Protein AF-A0A7Y3X757-F1 (afdb_monomer_lite)

Structure (mmCIF, N/CA/C/O backbone):
data_AF-A0A7Y3X757-F1
#
_entry.id   AF-A0A7Y3X757-F1
#
loop_
_atom_site.group_PDB
_atom_site.id
_atom_site.type_symbol
_atom_site.label_atom_id
_atom_site.label_alt_id
_atom_site.label_comp_id
_atom_site.label_asym_id
_atom_site.label_entity_id
_atom_site.label_seq_id
_atom_site.pdbx_PDB_ins_code
_atom_site.Cartn_x
_atom_site.Cartn_y
_atom_site.Cartn_z
_atom_site.occupancy
_atom_site.B_iso_or_equiv
_atom_site.auth_seq_id
_atom_site.auth_comp_id
_atom_site.auth_asym_id
_atom_site.auth_atom_id
_atom_site.pdbx_PDB_model_num
ATOM 1 N N . MET A 1 1 ? -30.365 -3.958 25.145 1.00 38.91 1 MET A N 1
ATOM 2 C CA . MET A 1 1 ? -29.777 -3.504 23.865 1.00 38.91 1 MET A CA 1
ATOM 3 C C . MET A 1 1 ? -28.426 -4.182 23.706 1.00 38.91 1 MET A C 1
ATOM 5 O O . MET A 1 1 ? -27.459 -3.740 24.310 1.00 38.91 1 MET A O 1
ATOM 9 N N . ALA A 1 2 ? -28.374 -5.316 23.004 1.00 44.00 2 ALA A N 1
ATOM 10 C CA . ALA A 1 2 ? -27.118 -6.018 22.754 1.00 44.00 2 ALA A CA 1
ATOM 11 C C . ALA A 1 2 ? -26.381 -5.298 21.617 1.00 44.00 2 ALA A C 1
ATOM 13 O O . ALA A 1 2 ? -26.819 -5.328 20.470 1.00 44.00 2 ALA A O 1
ATOM 14 N N . SER A 1 3 ? -25.306 -4.595 21.967 1.00 49.69 3 SER A N 1
ATOM 15 C CA . SER A 1 3 ? -24.380 -3.996 21.011 1.00 49.69 3 SER A CA 1
ATOM 16 C C . SER A 1 3 ? -23.673 -5.127 20.263 1.00 49.69 3 SER A C 1
ATOM 18 O O . SER A 1 3 ? -22.823 -5.819 20.824 1.00 49.69 3 SER A O 1
ATOM 20 N N . SER A 1 4 ? -24.079 -5.376 19.018 1.00 52.97 4 SER A N 1
ATOM 21 C CA . SER A 1 4 ? -23.407 -6.317 18.125 1.00 52.97 4 SER A CA 1
ATOM 22 C C . SER A 1 4 ? -22.044 -5.751 17.740 1.00 52.97 4 SER A C 1
ATOM 24 O O . SER A 1 4 ? -21.915 -5.034 16.748 1.00 52.97 4 SER A O 1
ATOM 26 N N . SER A 1 5 ? -21.022 -6.074 18.531 1.00 55.66 5 SER A N 1
ATOM 27 C CA . SER A 1 5 ? -19.635 -5.876 18.128 1.00 55.66 5 SER A CA 1
ATOM 28 C C . SER A 1 5 ? -19.361 -6.801 16.945 1.00 55.66 5 SER A C 1
ATOM 30 O O . SER A 1 5 ? -19.220 -8.016 17.097 1.00 55.66 5 SER A O 1
ATOM 32 N N . ARG A 1 6 ? -19.378 -6.237 15.736 1.00 57.12 6 ARG A N 1
ATOM 33 C CA . ARG A 1 6 ? -18.928 -6.932 14.534 1.00 57.12 6 ARG A CA 1
ATOM 34 C C . ARG A 1 6 ? -17.417 -7.057 14.671 1.00 57.12 6 ARG A C 1
ATOM 36 O O . ARG A 1 6 ? -16.699 -6.111 14.369 1.00 57.12 6 ARG A O 1
ATOM 43 N N . PHE A 1 7 ? -16.940 -8.208 15.135 1.00 56.22 7 PHE A N 1
ATOM 44 C CA . PHE A 1 7 ? -15.562 -8.598 14.874 1.00 56.22 7 PHE A CA 1
ATOM 45 C C . PHE A 1 7 ? -15.423 -8.693 13.356 1.00 56.22 7 PHE A C 1
ATOM 47 O O . PHE A 1 7 ? -15.859 -9.656 12.726 1.00 56.22 7 PHE A O 1
ATOM 54 N N . THR A 1 8 ? -14.893 -7.637 12.749 1.00 59.16 8 THR A N 1
ATOM 55 C CA . THR A 1 8 ? -14.404 -7.681 11.382 1.00 59.16 8 THR A CA 1
ATOM 56 C C . THR A 1 8 ? -13.302 -8.721 11.369 1.00 59.16 8 THR A C 1
ATOM 58 O O . THR A 1 8 ? -12.254 -8.511 11.975 1.00 59.16 8 THR A O 1
ATOM 61 N N . MET A 1 9 ? -13.563 -9.858 10.724 1.00 56.16 9 MET A N 1
ATOM 62 C CA . MET A 1 9 ? -12.521 -10.785 10.299 1.00 56.16 9 MET A CA 1
ATOM 63 C C . MET A 1 9 ? -11.412 -9.945 9.675 1.00 56.16 9 MET A C 1
ATOM 65 O O . MET A 1 9 ? -11.652 -9.280 8.663 1.00 56.16 9 MET A O 1
ATOM 69 N N . SER A 1 10 ? -10.250 -9.914 10.321 1.00 61.34 10 SER A N 1
ATOM 70 C CA . SER A 1 10 ? -9.038 -9.270 9.834 1.00 61.34 10 SER A CA 1
ATOM 71 C C . SER A 1 10 ? -8.635 -9.980 8.545 1.00 61.34 10 SER A C 1
ATOM 73 O O . SER A 1 10 ? -7.882 -10.950 8.542 1.00 61.34 10 SER A O 1
ATOM 75 N N . ARG A 1 11 ? -9.243 -9.554 7.434 1.00 68.00 11 ARG A N 1
ATOM 76 C CA . ARG A 1 11 ? -8.929 -10.033 6.095 1.00 68.00 11 ARG A CA 1
ATOM 77 C C . ARG A 1 11 ? -7.511 -9.580 5.797 1.00 68.00 11 ARG A C 1
ATOM 79 O O . ARG A 1 11 ? -7.286 -8.398 5.575 1.00 68.00 11 ARG A O 1
ATOM 86 N N . LEU A 1 12 ? -6.587 -10.531 5.820 1.00 77.75 12 LEU A N 1
ATOM 87 C CA . LEU A 1 12 ? -5.242 -10.344 5.300 1.00 77.75 12 LEU A CA 1
ATOM 88 C C . LEU A 1 12 ? -5.348 -10.029 3.802 1.00 77.75 12 LEU A C 1
ATOM 90 O O . LEU A 1 12 ? -6.026 -10.741 3.058 1.00 77.75 12 LEU A O 1
ATOM 94 N N . ILE A 1 13 ? -4.719 -8.938 3.379 1.00 83.38 13 ILE A N 1
ATOM 95 C CA . ILE A 1 13 ? -4.707 -8.455 1.998 1.00 83.38 13 ILE A CA 1
ATOM 96 C C . ILE A 1 13 ? -3.322 -8.741 1.434 1.00 83.38 13 ILE A C 1
ATOM 98 O O . ILE A 1 13 ? -2.341 -8.151 1.868 1.00 83.38 13 ILE A O 1
ATOM 102 N N . ALA A 1 14 ? -3.220 -9.640 0.462 1.00 85.69 14 ALA A N 1
ATOM 103 C CA . ALA A 1 14 ? -1.965 -9.875 -0.242 1.00 85.69 14 ALA A CA 1
ATOM 104 C C . ALA A 1 14 ? -1.806 -8.863 -1.390 1.00 85.69 14 ALA A C 1
ATOM 106 O O . ALA A 1 14 ? -2.642 -8.810 -2.293 1.00 85.69 14 ALA A O 1
ATOM 107 N N . CYS A 1 15 ? -0.728 -8.079 -1.375 1.00 84.75 15 CYS A N 1
ATOM 108 C CA . CYS A 1 15 ? -0.360 -7.145 -2.437 1.00 84.75 15 CYS A CA 1
ATOM 109 C C . CYS A 1 15 ? 0.918 -7.620 -3.137 1.00 84.75 15 CYS A C 1
ATOM 111 O O . CYS A 1 15 ? 1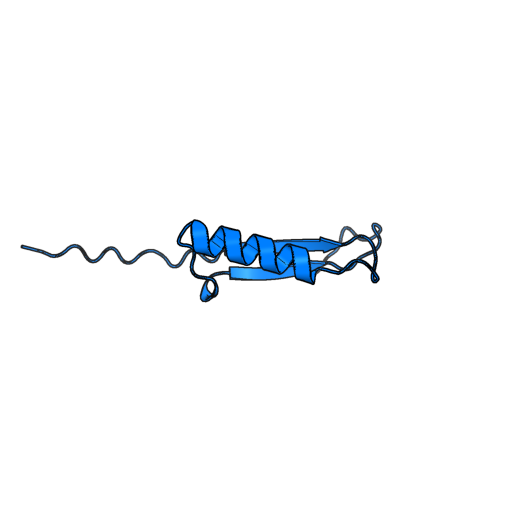.987 -7.652 -2.532 1.00 84.75 15 CYS A O 1
ATOM 113 N N . TYR A 1 16 ? 0.816 -7.960 -4.423 1.00 84.88 16 TYR A N 1
ATOM 114 C CA . TYR A 1 16 ? 1.944 -8.396 -5.248 1.00 84.88 16 TYR A CA 1
ATOM 115 C C . TYR A 1 16 ? 2.411 -7.267 -6.174 1.00 84.88 16 TYR A C 1
ATOM 117 O O . TYR A 1 16 ? 1.615 -6.709 -6.930 1.00 84.88 16 TYR A O 1
ATOM 125 N N . LEU A 1 17 ? 3.703 -6.944 -6.126 1.00 81.25 17 LEU A N 1
ATOM 126 C CA . LEU A 1 17 ? 4.355 -5.952 -6.979 1.00 81.25 17 LEU A CA 1
ATOM 127 C C . LEU A 1 17 ? 5.439 -6.629 -7.791 1.00 81.25 17 LEU A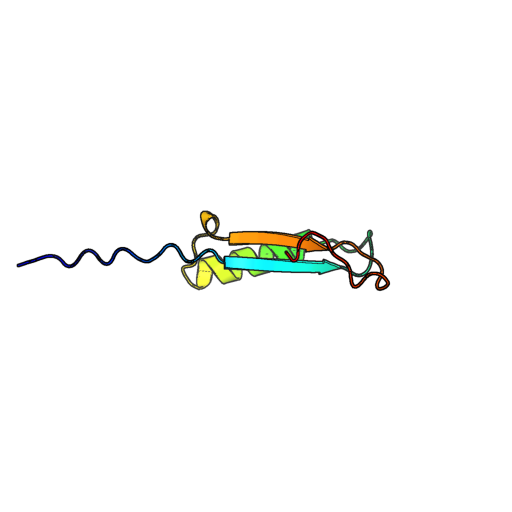 C 1
ATOM 129 O O . LEU A 1 17 ? 6.265 -7.350 -7.240 1.00 81.25 17 LEU A O 1
ATOM 133 N N . ARG A 1 18 ? 5.486 -6.329 -9.088 1.00 76.06 18 ARG A N 1
ATOM 134 C CA . ARG A 1 18 ? 6.501 -6.860 -9.993 1.00 76.06 18 ARG A CA 1
ATOM 135 C C . ARG A 1 18 ? 7.095 -5.763 -10.861 1.00 76.06 18 ARG A C 1
ATOM 137 O O . ARG A 1 18 ? 6.361 -5.007 -11.494 1.00 76.06 18 ARG A O 1
ATOM 144 N N . VAL A 1 19 ? 8.423 -5.733 -10.958 1.00 74.06 19 VAL A N 1
ATOM 145 C CA . VAL A 1 19 ? 9.146 -4.887 -11.919 1.00 74.06 19 VAL A CA 1
ATOM 146 C C . VAL A 1 19 ? 10.051 -5.720 -12.817 1.00 74.06 19 VAL A C 1
ATOM 148 O O . VAL A 1 19 ? 10.758 -6.617 -12.370 1.00 74.06 19 VAL A O 1
ATOM 151 N N . SER A 1 20 ? 10.043 -5.398 -14.110 1.00 65.69 20 SER A N 1
ATOM 152 C CA . SER A 1 20 ? 10.815 -6.101 -15.142 1.00 65.69 20 SER A CA 1
ATOM 153 C C . SER A 1 20 ? 12.312 -5.775 -15.144 1.00 65.69 20 SER A C 1
ATOM 155 O O . SER A 1 20 ? 13.093 -6.491 -15.766 1.00 65.69 20 SER A O 1
ATOM 157 N N . SER A 1 21 ? 12.731 -4.699 -14.471 1.00 62.72 21 SER A N 1
ATOM 158 C CA . SER A 1 21 ? 14.129 -4.275 -14.397 1.00 62.72 21 SER A CA 1
ATOM 159 C C . SER A 1 21 ? 14.529 -3.915 -12.970 1.00 62.72 21 SER A C 1
ATOM 161 O O . SER A 1 21 ? 13.810 -3.200 -12.276 1.00 62.72 21 SER A O 1
ATOM 163 N N . ARG A 1 22 ? 15.745 -4.316 -12.576 1.00 59.66 22 ARG A N 1
ATOM 164 C CA . ARG A 1 22 ? 16.387 -3.944 -11.300 1.00 59.66 22 ARG A CA 1
ATOM 165 C C . ARG A 1 22 ? 16.544 -2.430 -11.110 1.00 59.66 22 ARG A C 1
ATOM 167 O O . ARG A 1 22 ? 16.742 -1.983 -9.987 1.00 59.66 22 ARG A O 1
ATOM 174 N N . THR A 1 23 ? 16.488 -1.656 -12.194 1.00 59.31 23 THR A N 1
ATOM 175 C C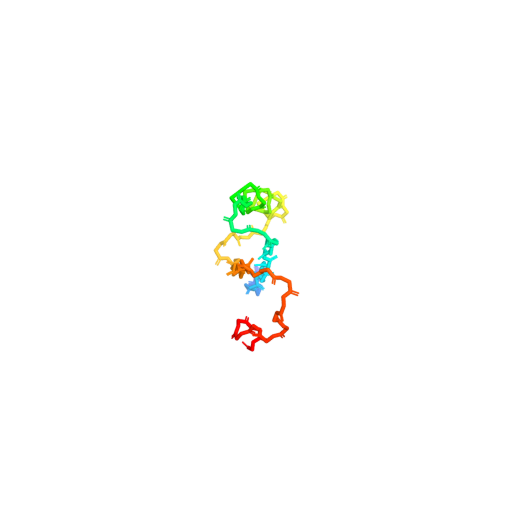A . THR A 1 23 ? 16.592 -0.189 -12.173 1.00 59.31 23 THR A CA 1
ATOM 176 C C . THR A 1 23 ? 15.242 0.522 -12.057 1.00 59.31 23 THR A C 1
ATOM 178 O O . THR A 1 23 ? 15.216 1.723 -11.793 1.00 59.31 23 THR A O 1
ATOM 181 N N . GLN A 1 24 ? 14.119 -0.187 -12.232 1.00 62.38 24 GLN A N 1
ATOM 182 C CA . GLN A 1 24 ? 12.785 0.382 -12.042 1.00 62.38 24 GLN A CA 1
ATOM 183 C C . GLN A 1 24 ? 12.455 0.410 -10.546 1.00 62.38 24 GLN A C 1
ATOM 185 O O . GLN A 1 24 ? 12.537 -0.604 -9.855 1.00 62.38 24 GLN A O 1
ATOM 190 N N . LYS A 1 25 ? 12.104 1.593 -10.033 1.00 64.50 25 LYS A N 1
ATOM 191 C CA . LYS A 1 25 ? 11.786 1.791 -8.617 1.00 64.50 25 LYS A CA 1
ATOM 192 C C . LYS A 1 25 ? 10.381 1.256 -8.327 1.00 64.50 25 LYS A C 1
ATOM 194 O O . LYS A 1 25 ? 9.405 1.804 -8.829 1.00 64.50 25 LYS A O 1
ATOM 199 N N . THR A 1 26 ? 10.285 0.225 -7.490 1.00 64.56 26 THR A N 1
ATOM 200 C CA . THR A 1 26 ? 9.015 -0.278 -6.927 1.00 64.56 26 THR A CA 1
ATOM 201 C C . THR A 1 26 ? 8.404 0.678 -5.898 1.00 64.56 26 THR A C 1
ATOM 203 O O . THR A 1 26 ? 7.226 0.567 -5.575 1.00 64.56 26 THR A O 1
ATOM 206 N N . ASP A 1 27 ? 9.190 1.642 -5.415 1.00 71.06 27 ASP A N 1
ATOM 207 C CA . ASP A 1 27 ? 8.836 2.566 -4.334 1.00 71.06 27 ASP A CA 1
ATOM 208 C C . ASP A 1 27 ? 7.586 3.407 -4.649 1.00 71.06 27 ASP A C 1
ATOM 210 O O . ASP A 1 27 ? 6.650 3.473 -3.857 1.00 71.06 27 ASP A O 1
ATOM 214 N N . SER A 1 28 ? 7.502 3.956 -5.867 1.00 77.25 28 SER A N 1
ATOM 215 C CA . SER A 1 28 ? 6.349 4.762 -6.293 1.00 77.25 28 SER A CA 1
ATOM 216 C C . SER A 1 28 ? 5.069 3.936 -6.451 1.00 77.25 28 SER A C 1
ATOM 218 O O . SER A 1 28 ? 3.987 4.430 -6.156 1.00 77.25 28 SER A O 1
ATOM 220 N N . GLN A 1 29 ? 5.182 2.674 -6.875 1.00 79.88 29 GLN A N 1
ATOM 221 C CA . GLN A 1 29 ? 4.032 1.772 -7.005 1.00 79.88 29 GLN A CA 1
ATOM 222 C C . GLN A 1 29 ? 3.492 1.374 -5.631 1.00 79.88 29 GLN A C 1
ATOM 224 O O . GLN A 1 29 ? 2.284 1.375 -5.412 1.00 79.88 29 GLN A O 1
ATOM 229 N N . LYS A 1 30 ? 4.392 1.080 -4.687 1.00 84.12 30 LYS A N 1
ATOM 230 C CA . LYS A 1 30 ? 4.019 0.754 -3.313 1.00 84.12 30 LYS A CA 1
ATOM 231 C C . LYS A 1 30 ? 3.313 1.926 -2.635 1.00 84.12 30 LYS A C 1
ATOM 233 O O . LYS A 1 30 ? 2.230 1.732 -2.095 1.00 84.12 30 LYS A O 1
ATOM 238 N N . ALA A 1 31 ? 3.864 3.136 -2.752 1.00 86.38 31 ALA A N 1
ATOM 239 C CA . ALA A 1 31 ? 3.270 4.340 -2.175 1.00 86.38 31 ALA A CA 1
ATOM 240 C C . ALA A 1 31 ? 1.855 4.627 -2.717 1.00 86.38 31 ALA A C 1
ATOM 242 O O . ALA A 1 31 ? 0.969 5.034 -1.966 1.00 86.38 31 ALA A O 1
ATOM 243 N N . GLU A 1 32 ? 1.611 4.395 -4.009 1.00 88.31 32 GLU A N 1
ATOM 244 C CA . GLU A 1 32 ? 0.285 4.590 -4.606 1.00 88.31 32 GLU A CA 1
ATOM 245 C C . GLU A 1 32 ? -0.728 3.539 -4.124 1.00 88.31 32 GLU A C 1
ATOM 247 O O . GLU A 1 32 ? -1.860 3.882 -3.771 1.00 88.31 32 GLU A O 1
ATOM 252 N N . ILE A 1 33 ? -0.311 2.272 -4.024 1.00 87.25 33 ILE A N 1
ATOM 253 C CA . ILE A 1 33 ? -1.155 1.185 -3.506 1.00 87.25 33 ILE A CA 1
ATOM 254 C C . ILE A 1 33 ? -1.460 1.402 -2.016 1.00 87.25 33 ILE A C 1
ATOM 256 O O . ILE A 1 33 ? -2.607 1.241 -1.604 1.00 87.25 33 ILE A O 1
ATOM 260 N N . GLU A 1 34 ? -0.485 1.835 -1.213 1.00 88.62 34 GLU A N 1
ATOM 261 C CA . GLU A 1 34 ? -0.694 2.212 0.192 1.00 88.62 34 GLU A CA 1
ATOM 262 C C . GLU A 1 34 ? -1.740 3.326 0.322 1.00 88.62 34 GLU A C 1
ATOM 264 O O . GLU A 1 34 ? -2.684 3.206 1.104 1.00 88.62 34 GLU A O 1
ATOM 269 N N . GLN A 1 35 ? -1.636 4.384 -0.489 1.00 89.75 35 GLN A N 1
ATOM 270 C CA . GLN A 1 35 ? -2.634 5.455 -0.497 1.00 89.75 35 GLN A CA 1
ATOM 271 C C . GLN A 1 35 ? -4.018 4.956 -0.915 1.00 89.75 35 GLN A C 1
ATOM 273 O O . GLN A 1 35 ? -5.021 5.387 -0.341 1.00 89.75 35 GLN A O 1
ATOM 278 N N . TRP A 1 36 ? -4.094 4.063 -1.902 1.00 90.94 36 TRP A N 1
ATOM 279 C CA . TRP A 1 36 ? -5.358 3.470 -2.323 1.00 90.94 36 TRP A CA 1
ATOM 280 C C . TRP A 1 36 ? -5.990 2.654 -1.189 1.00 90.94 36 TRP A C 1
ATOM 282 O O . TRP A 1 36 ? -7.168 2.849 -0.893 1.00 90.94 36 TRP A O 1
ATOM 292 N N . LEU A 1 37 ? -5.208 1.822 -0.497 1.00 88.12 37 LEU A N 1
ATOM 293 C CA . LEU A 1 37 ? -5.660 1.008 0.635 1.00 88.12 37 LEU A CA 1
ATOM 294 C C . LEU A 1 37 ? -6.199 1.876 1.778 1.00 88.12 37 LEU A C 1
ATOM 296 O O . LEU A 1 37 ? -7.317 1.649 2.243 1.00 88.12 37 LEU A O 1
ATOM 300 N N . ILE A 1 38 ? -5.463 2.926 2.154 1.00 87.69 38 ILE A N 1
ATOM 301 C CA . ILE A 1 38 ? -5.890 3.883 3.185 1.00 87.69 38 ILE A CA 1
ATOM 302 C C . ILE A 1 38 ? -7.211 4.556 2.789 1.00 87.69 38 ILE A C 1
ATOM 304 O O . ILE A 1 38 ? -8.138 4.627 3.595 1.00 87.69 38 ILE A O 1
ATOM 308 N N . ARG A 1 39 ? -7.335 5.019 1.535 1.00 89.25 39 ARG A N 1
ATOM 309 C CA . ARG A 1 39 ? -8.559 5.672 1.030 1.00 89.25 39 ARG A CA 1
ATOM 310 C C . ARG A 1 39 ? -9.781 4.752 1.038 1.00 89.25 39 ARG A C 1
ATOM 312 O O . ARG A 1 39 ? -10.896 5.252 1.135 1.00 89.25 39 ARG A O 1
ATOM 319 N N . HIS A 1 40 ? -9.580 3.438 0.952 1.00 86.56 40 HIS A N 1
ATOM 320 C CA . HIS A 1 40 ? -10.651 2.437 0.956 1.00 86.56 40 HIS A CA 1
ATOM 321 C C . HIS A 1 40 ? -10.899 1.822 2.344 1.00 86.56 40 HIS A C 1
ATOM 323 O O . HIS A 1 40 ? -11.705 0.902 2.473 1.00 86.56 40 HIS A O 1
ATOM 329 N N . GLY A 1 41 ? -10.256 2.346 3.395 1.00 84.56 41 GLY A N 1
ATOM 330 C CA . GLY A 1 41 ? -10.457 1.889 4.772 1.00 84.56 41 GLY A CA 1
ATOM 331 C C . GLY A 1 41 ? -9.807 0.539 5.075 1.00 84.56 41 GLY A C 1
ATOM 332 O O . GLY A 1 41 ? -10.222 -0.140 6.014 1.00 84.56 41 GLY A O 1
ATOM 333 N N . HIS A 1 42 ? -8.810 0.137 4.285 1.00 85.12 42 HIS A N 1
ATOM 334 C CA . HIS A 1 42 ? -8.000 -1.038 4.571 1.00 85.12 42 HIS A CA 1
ATOM 335 C C . HIS A 1 42 ? -6.875 -0.683 5.541 1.00 85.12 42 HIS A C 1
ATOM 337 O O . HIS A 1 42 ? -6.189 0.327 5.385 1.00 85.12 42 HIS A O 1
ATOM 343 N N . ASP A 1 43 ? -6.679 -1.539 6.538 1.00 82.31 43 ASP A N 1
ATOM 344 C CA . ASP A 1 43 ? -5.568 -1.417 7.470 1.00 82.31 43 ASP A CA 1
ATOM 345 C C . ASP A 1 43 ? -4.274 -1.887 6.798 1.00 82.31 43 ASP A C 1
ATOM 347 O O . ASP A 1 43 ? -4.177 -3.035 6.359 1.00 82.31 43 ASP A O 1
ATOM 351 N N . LEU A 1 44 ? -3.261 -1.023 6.747 1.00 80.19 44 LEU A N 1
ATOM 352 C CA . LEU A 1 44 ? -1.948 -1.374 6.207 1.00 80.19 44 LEU A CA 1
ATOM 353 C C . LEU A 1 44 ? -1.275 -2.498 7.004 1.00 80.19 44 LEU A C 1
ATOM 355 O O . LEU A 1 44 ? -0.509 -3.263 6.426 1.00 80.19 44 LEU A O 1
ATOM 359 N N . ALA A 1 45 ? -1.589 -2.656 8.295 1.00 80.81 45 ALA A N 1
ATOM 360 C CA . ALA A 1 45 ? -1.070 -3.766 9.095 1.00 80.81 45 ALA A CA 1
ATOM 361 C C . ALA A 1 45 ? -1.652 -5.129 8.675 1.00 80.81 45 ALA A C 1
ATOM 363 O O . ALA A 1 45 ? -1.070 -6.168 8.979 1.00 80.81 45 ALA A O 1
ATOM 364 N N . SER A 1 46 ? -2.772 -5.133 7.944 1.00 81.81 46 SER A N 1
ATOM 365 C CA . SER A 1 46 ? -3.354 -6.342 7.350 1.00 81.81 46 SER A CA 1
ATOM 366 C C . SER A 1 46 ? -2.787 -6.670 5.965 1.00 81.81 46 SER A C 1
ATOM 368 O O . SER A 1 46 ? -3.164 -7.686 5.381 1.00 81.81 46 SER A O 1
ATOM 370 N N . VAL A 1 47 ? -1.892 -5.832 5.430 1.00 84.75 47 VAL A N 1
ATOM 371 C CA . VAL A 1 47 ? -1.381 -5.955 4.063 1.00 84.75 47 VAL A CA 1
ATOM 372 C C . VAL A 1 47 ? -0.046 -6.691 4.053 1.00 84.75 47 VAL A C 1
ATOM 374 O O . VAL A 1 47 ? 0.947 -6.236 4.618 1.00 84.75 47 VAL A O 1
ATOM 377 N N . GLN A 1 48 ? -0.010 -7.823 3.359 1.00 87.31 48 GLN A N 1
ATOM 378 C CA . GLN A 1 48 ? 1.194 -8.601 3.117 1.00 87.31 48 GLN A CA 1
ATOM 379 C C . GLN A 1 48 ? 1.739 -8.292 1.724 1.00 87.31 48 GLN A C 1
ATOM 381 O O . GLN A 1 48 ? 1.075 -8.530 0.717 1.00 87.31 48 GLN A O 1
ATOM 386 N N . TRP A 1 49 ? 2.960 -7.765 1.669 1.00 84.38 49 TRP A N 1
ATOM 387 C CA . TRP A 1 49 ? 3.606 -7.359 0.425 1.00 84.38 49 TRP A CA 1
ATOM 388 C C . TRP A 1 49 ? 4.496 -8.468 -0.135 1.00 84.38 49 TRP A C 1
ATOM 390 O O . TRP A 1 49 ? 5.347 -9.007 0.571 1.00 84.38 49 TRP A O 1
ATOM 400 N N . PHE A 1 50 ? 4.338 -8.750 -1.423 1.00 82.75 50 PHE A N 1
ATOM 401 C CA . PHE A 1 50 ? 5.152 -9.687 -2.185 1.00 82.75 50 PHE A CA 1
ATOM 402 C C . PHE A 1 50 ? 5.828 -8.917 -3.321 1.00 82.75 50 PHE A C 1
ATOM 404 O O . PHE A 1 50 ? 5.154 -8.423 -4.221 1.00 82.75 50 PHE A O 1
ATOM 411 N N . GLU A 1 51 ? 7.152 -8.771 -3.266 1.00 78.88 51 GLU A N 1
ATOM 412 C CA . GLU A 1 51 ? 7.923 -8.042 -4.278 1.00 78.88 51 GLU A CA 1
ATOM 413 C C . GLU A 1 51 ? 8.691 -9.009 -5.184 1.00 78.88 51 GLU A C 1
ATOM 415 O O . GLU A 1 51 ? 9.575 -9.734 -4.730 1.00 78.88 51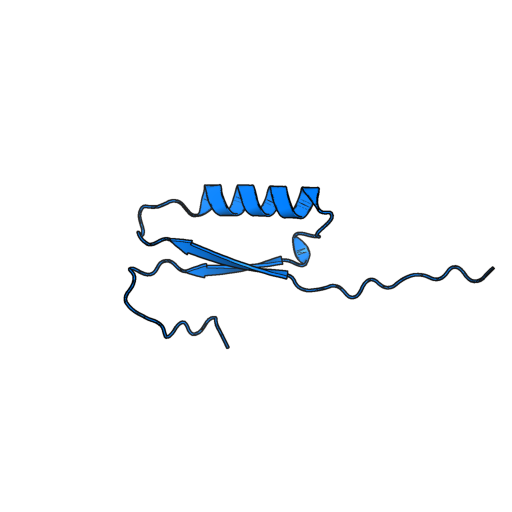 GLU A O 1
ATOM 420 N N . ASP A 1 52 ? 8.401 -8.956 -6.480 1.00 73.00 52 ASP A N 1
ATOM 421 C CA . ASP A 1 52 ? 9.125 -9.649 -7.535 1.00 73.00 52 ASP A CA 1
ATOM 422 C C . ASP A 1 52 ? 10.002 -8.669 -8.333 1.00 73.00 52 ASP A C 1
ATOM 424 O O . ASP A 1 52 ? 9.534 -7.702 -8.945 1.00 73.00 52 ASP A O 1
ATOM 428 N N . LYS A 1 53 ? 11.306 -8.950 -8.348 1.00 66.12 53 LYS A N 1
ATOM 429 C CA . LYS A 1 53 ? 12.320 -8.214 -9.112 1.00 66.12 53 LYS A CA 1
ATOM 430 C C . LYS A 1 53 ? 12.980 -9.127 -10.150 1.00 66.12 53 LYS A C 1
ATOM 432 O O . LYS A 1 53 ? 14.207 -9.138 -10.262 1.00 66.12 53 LYS A O 1
ATOM 437 N N . GLU A 1 54 ? 12.202 -9.917 -10.892 1.00 59.69 54 GLU A N 1
ATOM 438 C CA . GLU A 1 54 ? 12.716 -10.797 -11.945 1.00 59.69 54 GLU A CA 1
ATOM 439 C C . GLU A 1 54 ? 12.473 -10.311 -13.379 1.00 59.69 54 GLU A C 1
ATOM 441 O O . GLU A 1 54 ? 11.357 -10.042 -13.837 1.00 59.69 54 GLU A O 1
ATOM 446 N N . SER A 1 55 ? 13.573 -10.346 -14.137 1.00 55.31 55 SER A N 1
ATOM 447 C CA . SER A 1 55 ? 13.631 -10.280 -15.596 1.00 55.31 55 SER A CA 1
ATOM 448 C C . SER A 1 55 ? 12.934 -11.504 -16.205 1.00 55.31 55 SER A C 1
ATOM 450 O O . SER A 1 55 ? 13.580 -12.491 -16.534 1.00 55.31 55 SER A O 1
ATOM 452 N N . GLY A 1 56 ? 11.601 -11.472 -16.284 1.00 54.78 56 GLY A N 1
ATOM 453 C CA . GLY A 1 56 ? 10.761 -12.181 -17.264 1.00 54.78 56 GLY A CA 1
ATOM 454 C C . GLY A 1 56 ? 10.965 -13.683 -17.544 1.00 54.78 56 GLY A C 1
ATOM 455 O O . GLY A 1 56 ? 10.386 -14.152 -18.518 1.00 54.78 56 GLY A O 1
ATOM 456 N N . LYS A 1 57 ? 11.760 -14.447 -16.779 1.00 53.00 57 LYS A N 1
ATOM 457 C CA . LYS A 1 57 ? 12.199 -15.802 -17.180 1.00 53.00 57 LYS A CA 1
ATOM 458 C C . LYS A 1 57 ? 11.871 -16.941 -16.216 1.00 53.00 57 LYS A C 1
ATOM 460 O O . LYS A 1 57 ? 12.049 -18.091 -16.611 1.00 53.00 57 LYS A O 1
ATOM 465 N N . MET A 1 58 ? 11.365 -16.683 -15.012 1.00 51.59 58 MET A N 1
ATOM 466 C CA . MET A 1 58 ? 11.023 -17.753 -14.069 1.00 51.59 58 MET A CA 1
ATOM 467 C C . MET A 1 58 ? 9.577 -17.625 -13.575 1.00 51.59 58 MET A C 1
ATOM 469 O O . MET A 1 58 ? 9.197 -16.669 -12.916 1.00 51.59 58 MET A O 1
ATOM 473 N N . LEU A 1 59 ? 8.755 -18.618 -13.933 1.00 53.72 59 LEU A N 1
ATOM 474 C CA . LEU A 1 59 ? 7.391 -18.846 -13.422 1.00 53.72 59 LEU A CA 1
ATOM 475 C C . LEU A 1 59 ? 7.387 -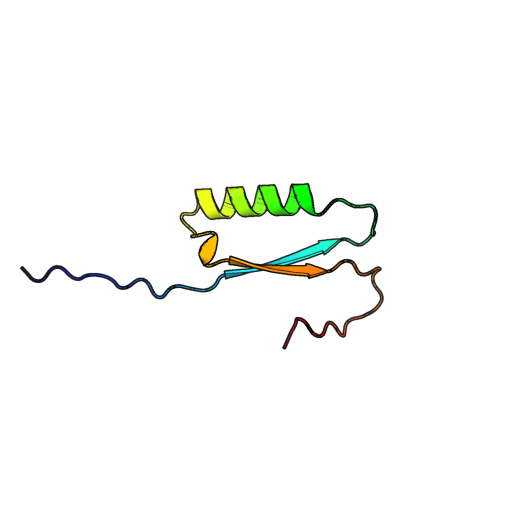19.649 -12.104 1.00 53.72 59 LEU A C 1
ATOM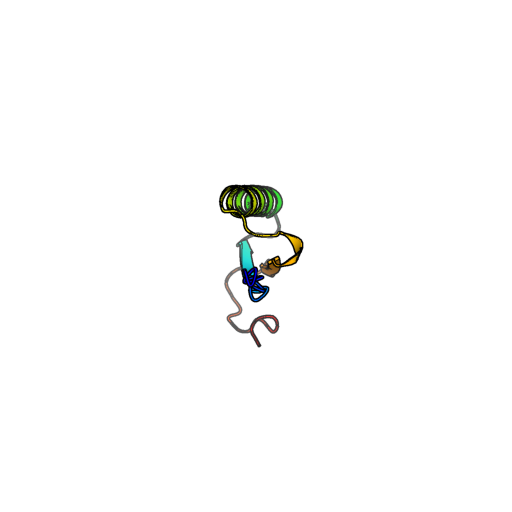 477 O O . LEU A 1 59 ? 6.331 -20.036 -11.619 1.00 53.72 59 LEU A O 1
ATOM 481 N N . LYS A 1 60 ? 8.564 -19.938 -11.536 1.00 48.84 60 LYS A N 1
ATOM 482 C CA . LYS A 1 60 ? 8.723 -20.629 -10.252 1.00 48.84 60 LYS A CA 1
ATOM 483 C C . LYS A 1 60 ? 9.189 -19.625 -9.208 1.00 48.84 60 LYS A C 1
ATOM 485 O O . LYS A 1 60 ? 10.382 -19.531 -8.940 1.00 48.84 60 LYS A O 1
ATOM 490 N N . GLN A 1 61 ? 8.252 -18.867 -8.649 1.00 54.69 61 GLN A N 1
ATOM 491 C CA . GLN A 1 61 ? 8.538 -18.023 -7.495 1.00 54.69 61 GLN A CA 1
ATOM 492 C C . GLN A 1 61 ? 8.128 -18.765 -6.220 1.00 54.69 61 GLN A C 1
ATOM 494 O O . GLN A 1 61 ? 6.942 -19.026 -6.047 1.00 54.69 61 GLN A O 1
ATOM 499 N N . PRO A 1 62 ? 9.066 -19.091 -5.312 1.00 53.38 62 PRO A N 1
ATOM 500 C CA . PRO A 1 62 ? 8.762 -19.766 -4.045 1.00 53.38 62 PRO A CA 1
ATOM 501 C C . PRO A 1 62 ? 7.937 -18.911 -3.063 1.00 53.38 62 PRO A C 1
ATOM 503 O O . PRO A 1 62 ? 7.615 -19.370 -1.978 1.00 53.38 62 PRO A O 1
ATOM 506 N N . ALA A 1 63 ? 7.589 -17.672 -3.425 1.00 49.97 63 ALA A N 1
ATOM 507 C CA . ALA A 1 63 ? 6.714 -16.793 -2.649 1.00 49.97 63 ALA A CA 1
ATOM 508 C C . ALA A 1 63 ? 5.212 -16.989 -2.958 1.00 49.97 63 ALA A C 1
ATOM 510 O O . ALA A 1 63 ? 4.395 -16.193 -2.502 1.00 49.97 63 ALA A O 1
ATOM 511 N N . PHE A 1 64 ? 4.865 -17.991 -3.776 1.00 48.53 64 PHE A N 1
ATOM 512 C CA . PHE A 1 64 ? 3.506 -18.262 -4.264 1.00 48.53 64 PHE A CA 1
ATOM 513 C C . PHE A 1 64 ? 2.890 -19.562 -3.701 1.00 48.53 64 PHE A C 1
ATOM 515 O O . PHE A 1 64 ? 1.859 -19.999 -4.210 1.00 48.53 64 PHE A O 1
ATOM 522 N N . GLU A 1 65 ? 3.514 -20.183 -2.691 1.00 43.44 65 GLU A N 1
ATOM 523 C CA . GLU A 1 65 ? 2.958 -21.326 -1.936 1.00 43.44 65 GLU A CA 1
ATOM 524 C C . GLU A 1 65 ? 2.383 -20.900 -0.580 1.00 43.44 65 GLU A C 1
ATOM 526 O O . GLU A 1 65 ? 2.981 -20.008 0.067 1.00 43.44 65 GLU A O 1
#

Sequence (65 aa):
MASSSRFTMSRLIACYLRVSSRTQKTDSQKAEIEQWLIRHGHDLASVQWFEDKESGKMLKQPAFE

Foldseek 3Di:
DDDPPPPDPLQQAEDEEEDQAPPDDCPVVVVVVVVVCVVVVHDPVSYDYHYHYHNPDDPDDPVPD

Secondary structure (DSSP, 8-state):
------------EEEEEE-SSTTS-SHHHHHHHHHHHHHTT--GGGEEEEEE---S-----GGG-

Radius of gyration: 16.4 Å; chains: 1; bounding box: 46×27×41 Å

pLDDT: mean 70.15, std 14.9, range [38.91, 90.94]